Protein AF-A0A9D6J2V0-F1 (afdb_monomer)

Foldseek 3Di:
DFFKWFQDPVPRDIDTQVDDDDPVCLVVDFFDFDWGQGPVPRDIDTDGSVRIDTHDPDPPD

pLDDT: mean 82.35, std 10.97, range [40.06, 90.62]

Nearest PDB structures (foldseek):
  6hix-assembly1_A6  TM=4.819E-01  e=4.416E+00  Trypanosoma brucei brucei
  2m16-assembly1_A  TM=4.879E-01  e=5.685E+00  Homo sapiens
  4le9-assembly1_A-2  TM=3.946E-01  e=2.663E+00  Gallus gallus
  5ygd-assembly1_A  TM=5.250E-01  e=9.426E+00  Drosophila melanogaster
  5ygf-assembly1_A  TM=5.224E-01  e=8.849E+00  Drosophila melanogaster

Structure (mmCIF, N/CA/C/O backbone):
data_AF-A0A9D6J2V0-F1
#
_entry.id   AF-A0A9D6J2V0-F1
#
loop_
_atom_site.group_PDB
_atom_site.id
_atom_site.type_symbol
_atom_site.label_atom_id
_atom_site.label_alt_id
_atom_site.label_comp_id
_atom_site.label_asym_id
_atom_site.label_entity_id
_atom_site.label_seq_id
_atom_site.pdbx_PDB_ins_code
_atom_site.Cartn_x
_atom_site.Cartn_y
_atom_site.Cartn_z
_atom_site.occupancy
_atom_site.B_iso_or_equiv
_atom_site.auth_seq_id
_atom_site.auth_comp_id
_atom_site.auth_asym_id
_atom_site.auth_atom_id
_atom_site.pdbx_PDB_model_num
ATOM 1 N N . MET A 1 1 ? 10.151 -12.132 -5.218 1.00 73.44 1 MET A N 1
ATOM 2 C CA . MET A 1 1 ? 8.788 -11.568 -5.167 1.00 73.44 1 MET A CA 1
AT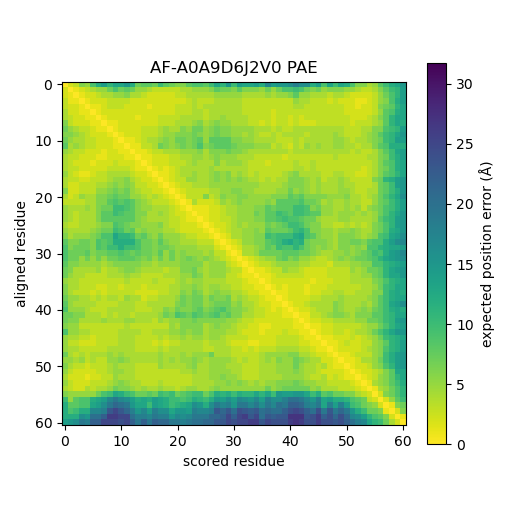OM 3 C C . MET A 1 1 ? 8.548 -10.921 -3.814 1.00 73.44 1 MET A C 1
ATOM 5 O O . MET A 1 1 ? 8.331 -11.620 -2.832 1.00 73.44 1 MET A O 1
ATOM 9 N N . ALA A 1 2 ? 8.630 -9.595 -3.763 1.00 83.62 2 ALA A N 1
ATOM 10 C CA . ALA A 1 2 ? 8.354 -8.799 -2.575 1.00 83.62 2 ALA A CA 1
ATOM 11 C C . ALA A 1 2 ? 6.870 -8.408 -2.527 1.00 83.62 2 ALA A C 1
ATOM 13 O O . ALA A 1 2 ? 6.217 -8.248 -3.562 1.00 83.62 2 ALA A O 1
ATOM 14 N N . ARG A 1 3 ? 6.313 -8.280 -1.328 1.00 88.19 3 ARG A N 1
ATOM 15 C CA . ARG A 1 3 ? 4.917 -7.900 -1.110 1.00 88.19 3 ARG A CA 1
ATOM 16 C C . ARG A 1 3 ? 4.804 -6.382 -1.119 1.00 88.19 3 ARG A C 1
ATOM 18 O O . ARG A 1 3 ? 5.570 -5.697 -0.457 1.00 88.19 3 ARG A O 1
ATOM 25 N N . VAL A 1 4 ? 3.850 -5.852 -1.877 1.00 88.00 4 VAL A N 1
ATOM 26 C CA . VAL A 1 4 ? 3.569 -4.416 -1.906 1.00 88.00 4 VAL A CA 1
ATOM 27 C C . VAL A 1 4 ? 2.702 -4.074 -0.701 1.00 88.00 4 VAL A C 1
ATOM 29 O O . VAL A 1 4 ? 1.511 -4.411 -0.657 1.00 88.00 4 VAL A O 1
ATOM 32 N N . MET A 1 5 ? 3.316 -3.393 0.254 1.00 89.69 5 MET A N 1
ATOM 33 C CA . MET A 1 5 ? 2.698 -2.896 1.472 1.00 89.69 5 MET A CA 1
ATOM 34 C C . MET A 1 5 ? 2.450 -1.393 1.330 1.00 89.69 5 MET A C 1
ATOM 36 O O . MET A 1 5 ? 3.241 -0.684 0.709 1.00 89.69 5 MET A O 1
ATOM 40 N N . ILE A 1 6 ? 1.345 -0.900 1.882 1.00 90.62 6 ILE A N 1
ATOM 41 C CA . ILE A 1 6 ? 1.070 0.540 2.007 1.00 90.62 6 ILE A CA 1
ATOM 42 C C . ILE A 1 6 ? 0.667 0.845 3.439 1.00 90.62 6 ILE A C 1
ATOM 44 O O . ILE A 1 6 ? 0.067 0.001 4.099 1.00 90.62 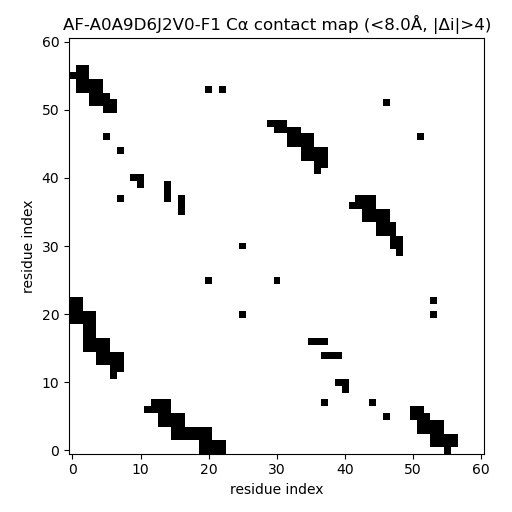6 ILE A O 1
ATOM 48 N N . THR A 1 7 ? 0.926 2.055 3.912 1.00 89.19 7 THR A N 1
ATOM 49 C CA . THR A 1 7 ? 0.435 2.477 5.226 1.00 89.19 7 THR A CA 1
ATOM 50 C C . THR A 1 7 ? -1.005 2.959 5.107 1.00 89.19 7 THR A C 1
ATOM 52 O O . THR A 1 7 ? -1.314 3.829 4.293 1.00 89.19 7 THR A O 1
ATOM 55 N N . CYS A 1 8 ? -1.902 2.394 5.912 1.00 88.75 8 CYS A N 1
ATOM 56 C CA . CYS A 1 8 ? -3.268 2.885 6.006 1.00 88.75 8 CYS A CA 1
ATOM 57 C C . CYS A 1 8 ? -3.264 4.263 6.695 1.00 88.75 8 CYS A C 1
ATOM 59 O O . CYS A 1 8 ? -2.783 4.360 7.823 1.00 88.75 8 CYS A O 1
ATOM 61 N N . PRO A 1 9 ? -3.800 5.328 6.070 1.00 84.50 9 PRO A N 1
ATOM 62 C CA . PRO A 1 9 ? -3.835 6.658 6.684 1.00 84.50 9 PRO A CA 1
ATOM 63 C C . PRO A 1 9 ? -4.799 6.743 7.877 1.00 84.50 9 PRO A C 1
ATOM 65 O O . PRO A 1 9 ? -4.614 7.591 8.742 1.00 84.50 9 PRO A O 1
ATOM 68 N N . GLU A 1 10 ? -5.793 5.852 7.940 1.00 87.25 10 GLU A N 1
ATOM 69 C CA . GLU A 1 10 ? -6.796 5.823 9.011 1.00 87.25 10 GLU A CA 1
ATOM 70 C C . GLU A 1 10 ? -6.280 5.103 10.260 1.00 87.25 10 GLU A C 1
ATOM 72 O O . GLU A 1 10 ? -6.444 5.585 11.377 1.00 87.25 10 GLU A O 1
ATOM 77 N N . THR A 1 11 ? -5.652 3.935 10.086 1.00 87.00 11 THR A N 1
ATOM 78 C CA . THR A 1 11 ? -5.174 3.117 11.212 1.00 87.00 11 THR A CA 1
ATOM 79 C C . THR A 1 11 ? -3.697 3.329 11.530 1.00 87.00 11 THR A C 1
ATOM 81 O O . THR A 1 11 ? -3.262 2.965 12.617 1.00 87.00 11 THR A O 1
ATOM 84 N N . GLY A 1 12 ? -2.916 3.889 10.601 1.00 88.44 12 GLY A N 1
ATOM 85 C CA . GLY A 1 12 ? -1.458 4.010 10.708 1.00 88.44 12 GLY A CA 1
ATOM 86 C C . GLY A 1 12 ? -0.703 2.692 10.506 1.00 88.44 12 GLY A C 1
ATOM 87 O O . GLY A 1 12 ? 0.519 2.665 10.613 1.00 88.44 12 GLY A O 1
ATOM 88 N N . GLU A 1 13 ? -1.416 1.609 10.198 1.00 88.62 13 GLU A N 1
ATOM 89 C CA . GLU A 1 13 ? -0.858 0.261 10.108 1.00 88.62 13 GLU A CA 1
ATOM 90 C C . GLU A 1 13 ? -0.510 -0.102 8.655 1.00 88.62 13 GLU A C 1
ATOM 92 O O . GLU A 1 13 ? -1.247 0.263 7.726 1.00 88.62 13 GLU A O 1
ATOM 97 N N . PRO A 1 14 ? 0.582 -0.851 8.429 1.00 88.44 14 PRO A N 1
ATOM 98 C CA . PRO A 1 14 ? 0.935 -1.339 7.108 1.00 88.44 14 PRO A CA 1
ATOM 99 C C . PRO A 1 14 ? -0.028 -2.449 6.670 1.00 88.44 14 PRO A C 1
ATOM 101 O O . PRO A 1 14 ? -0.214 -3.457 7.349 1.00 88.44 14 PRO A O 1
ATOM 104 N N . ILE A 1 15 ? -0.640 -2.271 5.503 1.00 89.50 15 ILE A N 1
ATOM 105 C CA . ILE A 1 15 ? -1.564 -3.228 4.902 1.00 89.50 15 ILE A CA 1
ATOM 106 C C . ILE A 1 15 ? -0.999 -3.796 3.610 1.00 89.50 15 ILE A C 1
ATOM 108 O O . ILE A 1 15 ? -0.443 -3.089 2.765 1.00 89.50 15 ILE A O 1
ATOM 112 N N . TYR A 1 16 ? -1.212 -5.095 3.426 1.00 87.12 16 TYR A N 1
ATOM 113 C CA . TYR A 1 16 ? -0.878 -5.755 2.179 1.00 87.12 16 TYR A CA 1
ATOM 114 C C . TYR A 1 16 ? -1.877 -5.375 1.092 1.00 87.12 16 TYR A C 1
ATOM 116 O O . TYR A 1 16 ? -3.085 -5.576 1.235 1.00 87.12 16 TYR A O 1
ATOM 124 N N . THR A 1 17 ? -1.370 -4.873 -0.033 1.00 85.44 17 THR A N 1
ATOM 125 C CA . THR A 1 17 ? -2.235 -4.420 -1.129 1.00 85.44 17 THR A CA 1
ATOM 126 C C . THR A 1 17 ? -2.830 -5.561 -1.967 1.00 85.44 17 THR A C 1
ATOM 128 O O . THR A 1 17 ? -3.584 -5.315 -2.912 1.00 85.44 17 THR A O 1
ATOM 131 N N . GLY A 1 18 ? -2.478 -6.816 -1.666 1.00 84.38 18 GLY A N 1
ATOM 132 C CA . GLY A 1 18 ? -2.842 -7.976 -2.483 1.00 84.38 18 GLY A CA 1
ATOM 133 C C . GLY A 1 18 ? -1.900 -8.214 -3.665 1.00 84.38 18 GLY A C 1
ATOM 134 O O . GLY A 1 18 ? -2.181 -9.074 -4.497 1.00 84.38 18 GLY A O 1
ATOM 135 N N . MET A 1 19 ? -0.808 -7.454 -3.772 1.00 81.00 19 MET A N 1
ATOM 136 C CA . MET A 1 19 ? 0.101 -7.507 -4.915 1.00 81.00 19 MET A CA 1
ATOM 137 C C . MET A 1 19 ? 1.521 -7.805 -4.495 1.00 81.00 19 MET A C 1
ATOM 139 O O . MET A 1 19 ? 2.057 -7.178 -3.588 1.00 81.00 19 MET A O 1
ATOM 143 N N . SER A 1 20 ? 2.160 -8.690 -5.243 1.00 85.06 20 SER A N 1
ATOM 144 C CA . SER A 1 20 ? 3.583 -8.966 -5.133 1.00 85.06 20 SER A CA 1
ATOM 145 C C . SER A 1 20 ? 4.301 -8.492 -6.390 1.00 85.06 20 SER A C 1
ATOM 147 O O . SER A 1 20 ? 3.877 -8.811 -7.501 1.00 85.06 20 SER A O 1
ATOM 149 N N . PHE A 1 21 ? 5.388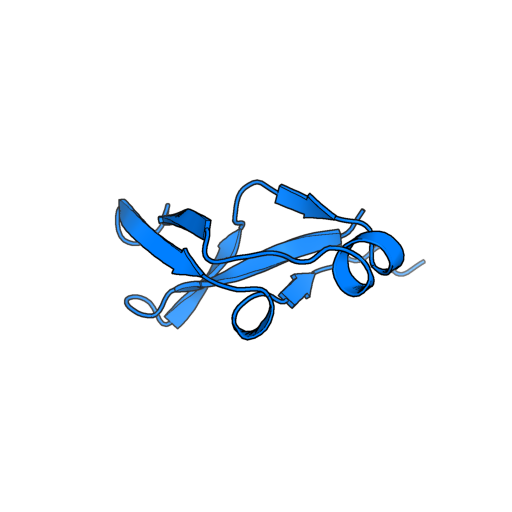 -7.751 -6.215 1.00 82.19 21 PHE A N 1
ATOM 150 C CA . PHE A 1 21 ? 6.272 -7.306 -7.287 1.00 82.19 21 PHE A CA 1
ATOM 151 C C . PHE A 1 21 ? 7.707 -7.718 -6.980 1.00 82.19 21 PHE A C 1
ATOM 153 O O . PHE A 1 21 ? 8.124 -7.776 -5.827 1.00 82.19 21 PHE A O 1
ATOM 160 N N . ASP A 1 22 ? 8.494 -7.982 -8.013 1.00 85.12 22 ASP A N 1
ATOM 161 C CA . ASP A 1 22 ? 9.945 -8.045 -7.865 1.00 85.12 22 ASP A CA 1
ATOM 162 C C . ASP A 1 22 ? 10.521 -6.631 -7.825 1.00 85.12 22 ASP A C 1
ATOM 164 O O . ASP A 1 22 ? 9.998 -5.729 -8.480 1.00 85.12 22 ASP A O 1
ATOM 168 N N . TRP A 1 23 ? 11.614 -6.431 -7.092 1.00 79.31 23 TRP A N 1
ATOM 169 C CA . TRP A 1 23 ? 12.259 -5.121 -6.951 1.00 79.31 23 TRP A CA 1
ATOM 170 C C . TRP A 1 23 ? 12.555 -4.450 -8.290 1.00 79.31 23 TRP A C 1
ATOM 172 O O . TRP A 1 23 ? 12.217 -3.286 -8.497 1.00 79.31 23 TRP A O 1
ATOM 182 N N . SER A 1 24 ? 13.117 -5.207 -9.235 1.00 81.25 24 SER A N 1
ATOM 183 C CA . SER A 1 24 ? 13.428 -4.70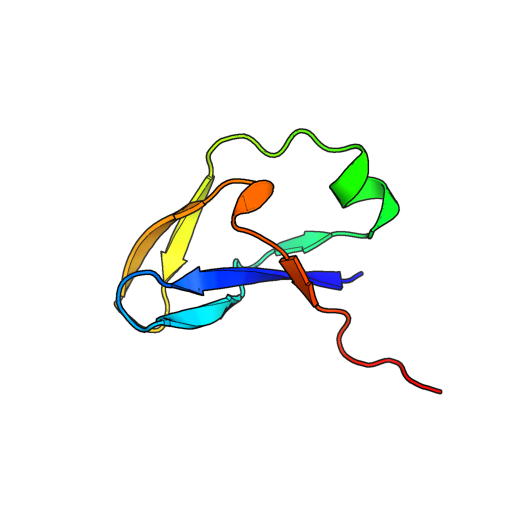7 -10.577 1.00 81.25 24 SER A CA 1
ATOM 184 C C . SER A 1 24 ? 12.171 -4.303 -11.352 1.00 81.25 24 SER A C 1
ATOM 186 O O . SER A 1 24 ? 12.177 -3.309 -12.077 1.00 81.25 24 SER A O 1
ATOM 188 N N . ALA A 1 25 ? 11.077 -5.050 -11.177 1.00 80.81 25 ALA A N 1
ATOM 189 C CA . ALA A 1 25 ? 9.801 -4.737 -11.803 1.00 80.81 25 ALA A CA 1
ATOM 190 C C . ALA A 1 25 ? 9.149 -3.515 -11.149 1.00 80.81 25 ALA A C 1
ATOM 192 O O . ALA A 1 25 ? 8.639 -2.665 -11.864 1.00 80.81 25 ALA A O 1
ATOM 193 N N . PHE A 1 26 ? 9.201 -3.391 -9.821 1.00 81.06 26 PHE A N 1
ATOM 194 C CA . PHE A 1 26 ? 8.645 -2.260 -9.075 1.00 81.06 26 PHE A CA 1
ATOM 195 C C . PHE A 1 26 ? 9.338 -0.934 -9.401 1.00 81.06 26 PHE A C 1
ATOM 197 O O . PHE A 1 26 ? 8.678 0.101 -9.480 1.00 81.06 26 PHE A O 1
ATOM 204 N N . ASP A 1 27 ? 10.652 -0.958 -9.639 1.00 78.94 27 ASP A N 1
ATOM 205 C CA . ASP A 1 27 ? 11.377 0.242 -10.049 1.00 78.94 27 ASP A CA 1
ATOM 206 C C . ASP A 1 27 ? 11.038 0.672 -11.486 1.00 78.94 27 ASP A C 1
ATOM 208 O O . ASP A 1 27 ? 10.796 1.854 -11.744 1.00 78.94 27 ASP A O 1
ATOM 212 N N . SER A 1 28 ? 10.939 -0.296 -12.403 1.00 81.06 28 SER A N 1
ATOM 213 C CA . SER A 1 28 ? 10.642 -0.037 -13.818 1.00 81.06 28 SER A CA 1
ATOM 214 C C . SER A 1 28 ? 9.158 0.215 -14.105 1.00 81.06 28 SER A C 1
ATOM 216 O O . SER A 1 28 ? 8.814 0.850 -15.106 1.00 81.06 28 SER A O 1
ATOM 218 N N . VAL A 1 29 ? 8.250 -0.277 -13.260 1.00 7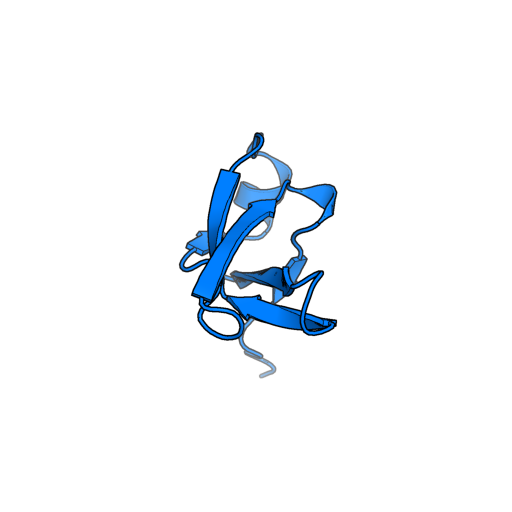8.88 29 VAL A N 1
ATOM 219 C CA . VAL A 1 29 ? 6.809 -0.167 -13.483 1.00 78.88 29 VAL A CA 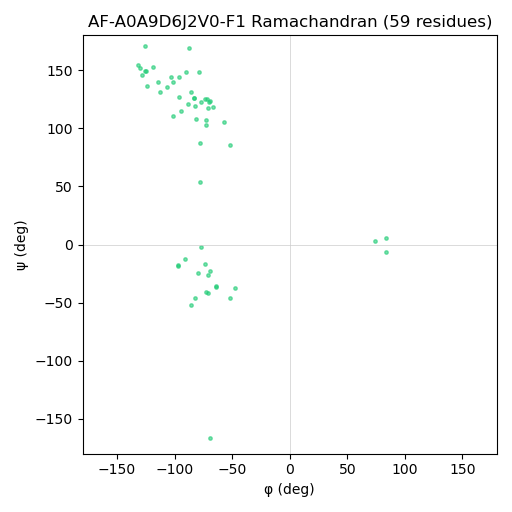1
ATOM 220 C C . VAL A 1 29 ? 6.286 1.186 -13.010 1.00 78.88 29 VAL A C 1
ATOM 222 O O . VAL A 1 29 ? 6.432 1.601 -11.859 1.00 78.88 29 VAL A O 1
ATOM 225 N N . ARG A 1 30 ? 5.603 1.892 -13.911 1.00 77.06 30 ARG A N 1
ATOM 226 C CA . ARG A 1 30 ? 4.861 3.100 -13.549 1.00 77.06 30 ARG A CA 1
ATOM 227 C C . ARG A 1 30 ? 3.543 2.715 -12.891 1.00 77.06 30 ARG A C 1
ATOM 229 O O . ARG A 1 30 ? 2.516 2.599 -13.556 1.00 77.06 30 ARG A O 1
ATOM 236 N N . ILE A 1 31 ? 3.575 2.524 -11.576 1.00 76.25 31 ILE A N 1
ATOM 237 C CA . ILE A 1 31 ? 2.354 2.373 -10.781 1.00 76.25 31 ILE A CA 1
ATOM 238 C C . ILE A 1 31 ? 1.688 3.747 -10.682 1.00 76.25 31 ILE A C 1
ATOM 240 O O . ILE A 1 31 ? 2.192 4.645 -10.007 1.00 76.25 31 ILE A O 1
ATOM 244 N N . GLY A 1 32 ? 0.579 3.915 -11.406 1.00 82.81 32 GLY A N 1
ATOM 245 C CA . GLY A 1 32 ? -0.298 5.076 -11.270 1.00 82.81 32 GLY A CA 1
ATOM 246 C C . GLY A 1 32 ? -1.054 5.078 -9.939 1.00 82.81 32 GLY A C 1
ATOM 247 O O . GLY A 1 32 ? -0.755 4.309 -9.029 1.00 82.81 32 GLY A O 1
ATOM 248 N N . GLU A 1 33 ? -2.068 5.931 -9.828 1.00 85.75 33 GLU A N 1
ATOM 249 C CA . GLU A 1 33 ? -2.982 5.882 -8.688 1.00 85.75 33 GLU A CA 1
ATOM 250 C C . GLU A 1 33 ? -3.797 4.587 -8.734 1.00 85.75 33 GLU A C 1
ATOM 252 O O . GLU A 1 33 ? -4.526 4.328 -9.694 1.00 85.75 33 GLU A O 1
ATOM 257 N N . ARG A 1 34 ? -3.653 3.751 -7.706 1.00 87.12 34 ARG A N 1
ATOM 258 C CA . ARG A 1 34 ? -4.414 2.510 -7.558 1.00 87.12 34 ARG A CA 1
ATOM 259 C C . ARG A 1 34 ? -5.244 2.566 -6.302 1.00 87.12 34 ARG A C 1
ATOM 261 O O . ARG A 1 34 ? -4.883 3.225 -5.340 1.00 87.12 34 ARG A O 1
ATOM 268 N N . LYS A 1 35 ? -6.356 1.841 -6.315 1.00 88.62 35 LYS A N 1
ATOM 269 C CA . LYS A 1 35 ? -7.213 1.681 -5.146 1.00 88.62 35 LYS A CA 1
ATOM 270 C C . LYS A 1 35 ? -7.045 0.282 -4.596 1.00 88.62 35 LYS A C 1
ATOM 272 O O . LYS A 1 35 ? -7.041 -0.684 -5.359 1.00 88.62 35 LYS A O 1
ATOM 277 N N . VAL A 1 36 ? -6.929 0.179 -3.283 1.00 88.62 36 VAL A N 1
ATOM 278 C CA . VAL A 1 36 ? -6.977 -1.095 -2.579 1.00 88.62 36 VAL A CA 1
ATOM 279 C C . VAL A 1 36 ? -7.984 -1.030 -1.456 1.00 88.62 36 VAL A C 1
ATOM 281 O O . VAL A 1 36 ? -8.167 0.014 -0.840 1.00 88.62 36 VAL A O 1
ATOM 284 N N . ARG A 1 37 ? -8.647 -2.153 -1.201 1.00 89.56 37 ARG A N 1
ATOM 285 C CA . ARG A 1 37 ? -9.541 -2.283 -0.063 1.00 89.56 37 ARG A CA 1
ATOM 286 C C . ARG A 1 37 ? -8.723 -2.603 1.181 1.00 89.56 37 ARG A C 1
ATOM 288 O O . ARG A 1 37 ? -8.066 -3.639 1.232 1.00 89.56 37 ARG A O 1
ATOM 295 N N . CYS A 1 38 ? -8.786 -1.728 2.169 1.00 89.56 38 CYS A N 1
ATOM 296 C CA . CYS A 1 38 ? -8.151 -1.925 3.454 1.00 89.56 38 CYS A CA 1
ATOM 297 C C . CYS A 1 38 ? -8.872 -3.026 4.239 1.00 89.56 38 CYS A C 1
ATOM 299 O O . CYS A 1 38 ? -10.072 -2.894 4.485 1.00 89.56 38 CYS A O 1
ATOM 301 N N . PRO A 1 39 ? -8.181 -4.097 4.665 1.00 85.12 39 PRO A N 1
ATOM 302 C CA . PRO A 1 39 ? -8.778 -5.091 5.551 1.00 85.12 39 PRO A CA 1
ATOM 303 C C . PRO A 1 39 ? -8.933 -4.581 6.993 1.00 85.12 39 PRO A C 1
ATOM 305 O O . PRO A 1 39 ? -9.695 -5.172 7.747 1.00 85.12 39 PRO A O 1
ATOM 308 N N . LEU A 1 40 ? -8.231 -3.502 7.372 1.00 86.88 40 LEU A N 1
ATOM 309 C CA . LEU A 1 40 ? -8.258 -2.954 8.731 1.00 86.88 40 LEU A CA 1
ATOM 310 C C . LEU A 1 40 ? -9.424 -1.983 8.950 1.00 86.88 40 LEU A C 1
ATOM 312 O O . LEU A 1 40 ? -10.190 -2.162 9.889 1.00 86.88 40 LEU A O 1
ATOM 316 N N . CYS A 1 41 ? -9.590 -0.981 8.080 1.00 88.12 41 CYS A N 1
ATOM 317 C CA . CYS A 1 41 ? -10.693 -0.015 8.186 1.00 88.12 41 CYS A CA 1
ATOM 318 C C . CYS A 1 41 ? -11.900 -0.362 7.296 1.00 88.12 41 CYS A C 1
ATOM 320 O O . CYS A 1 41 ? -12.995 0.142 7.516 1.00 88.12 41 CYS A O 1
ATOM 322 N N . GLY A 1 42 ? -11.729 -1.227 6.289 1.00 89.50 42 GLY A N 1
ATOM 323 C CA . GLY A 1 42 ? -12.790 -1.610 5.352 1.00 89.50 42 GLY A CA 1
ATOM 324 C C . GLY A 1 42 ? -13.001 -0.652 4.172 1.00 89.50 42 GLY A C 1
ATOM 325 O O . GLY A 1 42 ? -13.765 -0.994 3.263 1.00 89.50 42 GLY A O 1
ATOM 326 N N . GLU A 1 43 ? -12.318 0.496 4.144 1.00 89.31 43 GLU A N 1
ATOM 327 C CA . GLU A 1 43 ? -12.408 1.503 3.079 1.00 89.31 43 GLU A CA 1
ATOM 328 C C . GLU A 1 43 ? -11.452 1.257 1.905 1.00 89.31 43 GLU A C 1
ATOM 330 O O . GLU A 1 43 ? -10.567 0.400 1.944 1.00 89.31 43 GLU A O 1
ATOM 335 N N . TYR A 1 44 ? -11.652 2.006 0.818 1.00 90.19 44 TYR A N 1
ATOM 336 C CA . TYR A 1 44 ? -10.770 1.981 -0.345 1.00 90.19 44 TYR A CA 1
ATOM 337 C C . TYR A 1 44 ? -9.723 3.088 -0.245 1.00 90.19 44 TYR A C 1
ATOM 339 O O . TYR A 1 44 ? -10.055 4.265 -0.363 1.00 90.19 44 TYR A O 1
ATOM 347 N N . HIS A 1 45 ? -8.453 2.711 -0.119 1.00 88.19 45 HIS A N 1
ATOM 348 C CA . HIS A 1 45 ? -7.345 3.658 -0.126 1.00 88.19 45 HIS A CA 1
ATOM 349 C C . HIS A 1 45 ? -6.729 3.779 -1.507 1.00 88.19 45 HIS A C 1
ATOM 351 O O . HIS A 1 45 ? -6.336 2.785 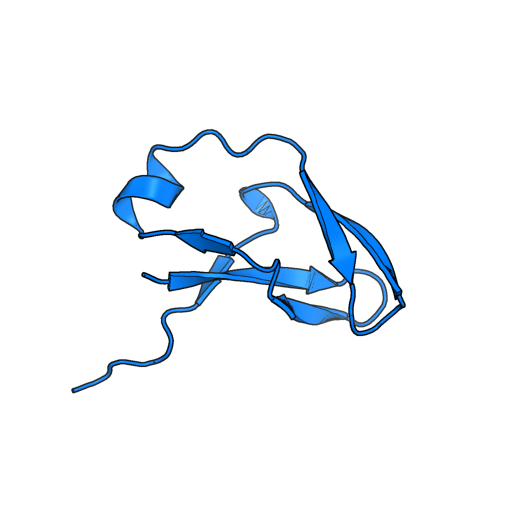-2.127 1.00 88.19 45 HIS A O 1
ATOM 357 N N . SER A 1 46 ? -6.636 5.024 -1.962 1.00 89.44 46 SER A N 1
ATOM 358 C CA . SER A 1 46 ? -5.830 5.398 -3.113 1.00 89.44 46 SER A CA 1
ATOM 359 C C . SER A 1 46 ? -4.366 5.442 -2.692 1.00 89.44 46 SER A C 1
ATOM 361 O O . SER A 1 46 ? -4.013 6.182 -1.781 1.00 89.44 46 SER A O 1
ATOM 363 N N . TRP A 1 47 ? -3.518 4.675 -3.362 1.00 88.50 47 TRP A N 1
ATOM 364 C CA . TRP A 1 47 ? -2.083 4.640 -3.122 1.00 88.50 47 TRP A CA 1
ATOM 365 C C . TRP A 1 47 ? -1.323 4.753 -4.437 1.00 88.50 47 TRP A C 1
ATOM 367 O O . TRP A 1 47 ? -1.831 4.423 -5.517 1.00 88.50 47 TRP A O 1
ATOM 377 N N . LYS A 1 48 ? -0.092 5.248 -4.346 1.00 88.06 48 LYS A N 1
ATOM 378 C CA . LYS A 1 48 ? 0.840 5.382 -5.468 1.00 88.06 48 LYS A CA 1
ATOM 379 C C . LYS A 1 48 ? 2.138 4.681 -5.105 1.00 88.06 48 LYS A C 1
ATOM 381 O O . LYS A 1 48 ? 2.354 4.320 -3.953 1.00 88.06 48 LYS A O 1
ATOM 386 N N . ARG A 1 49 ? 3.043 4.535 -6.077 1.00 84.00 49 ARG A N 1
ATOM 387 C CA . ARG A 1 49 ? 4.393 3.999 -5.823 1.00 84.00 49 ARG A CA 1
ATOM 388 C C . ARG A 1 49 ? 5.069 4.667 -4.615 1.00 84.00 49 ARG A C 1
ATOM 390 O O . ARG A 1 49 ? 5.779 3.990 -3.895 1.00 84.00 49 ARG A O 1
ATOM 397 N N . VAL A 1 50 ? 4.866 5.971 -4.414 1.00 83.31 50 VAL A N 1
ATOM 398 C CA . VAL A 1 50 ? 5.521 6.733 -3.335 1.00 83.31 50 VAL A CA 1
ATOM 399 C C . VAL A 1 50 ? 4.993 6.396 -1.939 1.00 83.31 50 VAL A C 1
ATOM 401 O O . VAL A 1 50 ? 5.730 6.539 -0.973 1.00 83.31 50 VAL A O 1
ATOM 404 N N . ASP A 1 51 ? 3.746 5.934 -1.845 1.00 84.50 51 ASP A N 1
ATOM 405 C CA . ASP A 1 51 ? 3.104 5.520 -0.591 1.00 84.50 51 ASP A CA 1
ATOM 406 C C . ASP A 1 51 ? 3.302 4.022 -0.313 1.00 84.50 51 ASP A C 1
ATOM 408 O O . ASP A 1 51 ? 3.000 3.534 0.775 1.00 84.50 51 ASP A O 1
ATOM 412 N N . ALA A 1 52 ? 3.772 3.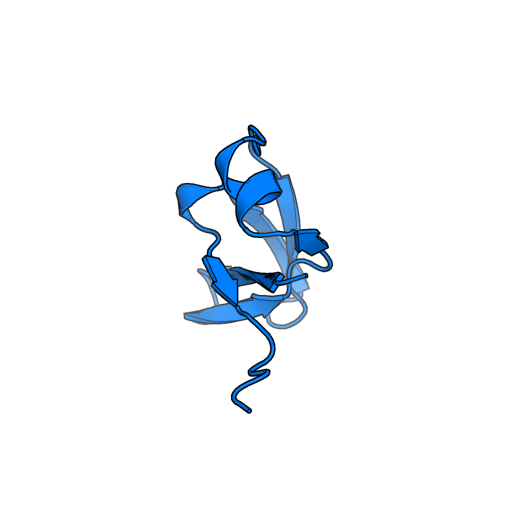281 -1.321 1.00 86.75 52 ALA A N 1
ATOM 413 C CA . ALA A 1 52 ? 3.986 1.849 -1.261 1.00 86.75 52 ALA A CA 1
ATOM 414 C C . ALA A 1 52 ? 5.456 1.504 -1.054 1.00 86.75 52 ALA A C 1
ATOM 416 O O . ALA A 1 52 ? 6.346 2.060 -1.696 1.00 86.75 52 ALA A O 1
ATOM 417 N N . PHE A 1 53 ? 5.695 0.503 -0.221 1.00 85.94 53 PHE A N 1
ATOM 418 C CA . PHE A 1 53 ? 7.007 -0.082 -0.016 1.00 85.94 53 PHE A CA 1
ATOM 419 C C . PHE A 1 53 ? 6.952 -1.586 -0.266 1.00 85.94 53 PHE A C 1
ATOM 421 O O . PHE A 1 53 ? 5.920 -2.240 -0.099 1.00 85.94 53 PHE A O 1
ATOM 428 N N . LEU A 1 54 ? 8.070 -2.124 -0.738 1.00 86.38 54 LEU A N 1
ATOM 429 C CA . LEU A 1 54 ? 8.232 -3.554 -0.920 1.00 86.38 54 LEU A CA 1
ATOM 430 C C . LEU A 1 54 ? 8.754 -4.158 0.376 1.00 86.38 54 LEU A C 1
ATOM 432 O O . LEU A 1 54 ? 9.828 -3.793 0.845 1.00 86.38 54 LEU A O 1
ATOM 436 N N . GLU A 1 55 ? 7.991 -5.089 0.928 1.00 84.50 55 GLU A N 1
ATOM 437 C CA . GLU A 1 55 ? 8.421 -5.934 2.029 1.00 84.50 55 GLU A CA 1
ATOM 438 C C . GLU A 1 55 ? 8.807 -7.298 1.456 1.00 84.50 55 GLU A C 1
ATOM 440 O O . GLU A 1 55 ? 7.975 -8.045 0.929 1.00 84.50 55 GLU A O 1
ATOM 445 N N . GLU A 1 56 ? 10.100 -7.609 1.487 1.00 77.31 56 GLU A N 1
ATOM 446 C CA . GLU A 1 56 ? 10.549 -8.975 1.260 1.00 77.31 56 GLU A CA 1
ATOM 447 C C . GLU A 1 56 ? 10.142 -9.800 2.471 1.00 77.31 56 GLU A C 1
ATOM 449 O O . GLU A 1 56 ? 10.583 -9.525 3.584 1.00 77.31 56 GLU A O 1
ATOM 454 N N . ASP A 1 57 ? 9.286 -10.801 2.255 1.00 63.44 57 ASP A N 1
ATOM 455 C CA . ASP A 1 57 ? 9.013 -11.821 3.264 1.00 63.44 57 ASP A CA 1
ATOM 456 C C . ASP A 1 57 ? 10.372 -12.448 3.589 1.00 63.44 57 ASP A C 1
ATOM 458 O O . ASP A 1 57 ? 10.954 -13.095 2.720 1.00 63.44 57 ASP A O 1
ATOM 462 N N . GLY A 1 58 ? 10.928 -12.106 4.753 1.00 53.47 58 GLY A N 1
ATOM 463 C CA . GLY A 1 58 ? 12.348 -12.210 5.078 1.00 53.47 58 GLY A CA 1
ATOM 464 C C . GLY A 1 58 ? 12.959 -13.581 4.810 1.00 53.47 58 GLY A C 1
ATOM 465 O O . GLY A 1 58 ? 13.116 -14.392 5.717 1.00 53.47 58 GLY A O 1
ATOM 466 N N . GLY A 1 59 ? 13.393 -13.798 3.572 1.00 46.25 59 GLY A N 1
ATOM 467 C CA . GLY A 1 59 ? 14.316 -14.848 3.176 1.00 46.25 59 GLY A CA 1
ATOM 468 C C . GLY A 1 59 ? 15.738 -14.455 3.554 1.00 46.25 59 GLY A C 1
ATOM 469 O O . GLY A 1 59 ? 16.612 -14.422 2.694 1.00 46.25 59 GLY A O 1
ATOM 470 N N . SER A 1 60 ? 15.961 -14.112 4.822 1.00 41.75 60 SER A N 1
ATOM 471 C CA . SER A 1 60 ? 17.304 -14.081 5.387 1.00 41.75 60 SER A CA 1
ATOM 472 C C . SER A 1 60 ? 17.737 -15.535 5.556 1.00 41.75 60 SER A C 1
ATOM 474 O O . SER A 1 60 ? 17.239 -16.231 6.442 1.00 41.75 60 SER A O 1
ATOM 476 N N . ALA A 1 61 ? 18.584 -16.005 4.641 1.00 40.06 61 ALA A N 1
ATOM 477 C CA . ALA A 1 61 ? 19.400 -17.199 4.841 1.00 40.06 61 ALA A CA 1
ATOM 478 C C . ALA A 1 61 ? 20.464 -16.950 5.920 1.00 40.06 61 ALA A C 1
ATOM 480 O O . ALA A 1 61 ? 20.910 -15.784 6.045 1.00 40.06 61 ALA A O 1
#

Mean pre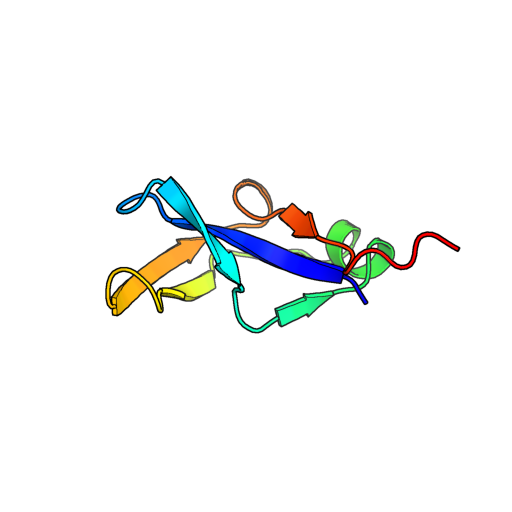dicted aligned error: 5.74 Å

Secondary structure (DSSP, 8-state):
-EEEEEE-TTT--EEEEEEEE-HHHHHHS---SEEEE-TTT-SEEEE-TTTEEEE------

Radius of gyration: 11.72 Å; Cα contacts (8 Å, |Δi|>4): 100; chains: 1; bounding box: 32×24×25 Å

Sequence (61 aa):
MARVMITCPETGEPIYTGMSFDWSAFDSVRIGERKVRCPLCGEYHSWKRVDAFLEEDGGSA

Solvent-accessible surface area (backbone atoms only — not comparable to full-atom values): 3807 Å² total; per-residue (Å²): 115,19,37,34,29,30,61,36,88,86,78,70,46,79,39,73,61,86,45,68,43,39,70,74,51,56,72,73,47,86,58,57,87,42,74,35,71,37,88,85,83,66,48,75,46,77,42,35,58,90,58,40,46,75,45,62,77,79,80,76,125